Protein AF-A0A074RL95-F1 (afdb_monomer_lite)

Sequence (122 aa):
MSGAWWRWGRQPAPTGDYQFLGFSRVHRSQEVWGDDAEEFRPERWLERDVGKEFNPFSFGPRACVGRNLASMEVLIIIASVFHRYNFQLSEPDQKLYTREGFLRKPLECVLGVERRDVNLPQ

Foldseek 3Di:
DDDDPPDDDDDPPPPPDDDDDPLVCLCQDCVNVNPCSVPDDPCVVVVDDDDPSNQPQHDDPRGNPCVVVVVVVVVCVVCVQVLFKDKDWPDPPDDFDWDDDPDTDGPDTDIDIDTDPDPDDD

Structure (mmCIF, N/CA/C/O backbone):
data_AF-A0A074RL95-F1
#
_entry.id   AF-A0A074RL95-F1
#
loop_
_atom_site.group_PDB
_atom_site.id
_atom_site.type_symbol
_atom_site.label_atom_id
_atom_site.label_alt_id
_atom_site.label_comp_id
_atom_site.label_asym_id
_atom_site.label_entity_id
_atom_site.label_seq_id
_atom_site.pdbx_PDB_ins_code
_atom_site.Cartn_x
_atom_site.Cartn_y
_atom_site.Cartn_z
_atom_site.occupancy
_atom_site.B_iso_or_equiv
_atom_site.auth_seq_id
_atom_site.auth_comp_id
_atom_site.auth_asym_id
_atom_site.auth_atom_id
_atom_site.pdbx_PDB_model_num
ATOM 1 N N . MET A 1 1 ? 47.768 -20.834 -18.983 1.00 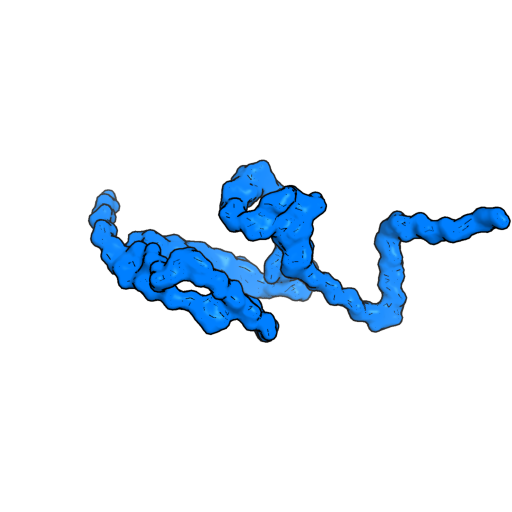34.56 1 MET A N 1
ATOM 2 C CA . MET A 1 1 ? 47.666 -19.555 -18.249 1.00 34.56 1 MET A CA 1
ATOM 3 C C . MET A 1 1 ? 46.736 -18.639 -19.025 1.00 34.56 1 MET A C 1
ATOM 5 O O . MET A 1 1 ? 46.842 -18.646 -20.240 1.00 34.56 1 MET A O 1
ATOM 9 N N . SER A 1 2 ? 45.867 -17.913 -18.309 1.00 38.03 2 SER A N 1
ATOM 10 C CA . SER A 1 2 ? 45.053 -16.753 -18.736 1.00 38.03 2 SER A CA 1
ATOM 11 C C . SER A 1 2 ? 44.117 -16.927 -19.948 1.00 38.03 2 SER A C 1
ATOM 13 O O . SER A 1 2 ? 44.549 -17.259 -21.036 1.00 38.03 2 SER A O 1
ATOM 15 N N . GLY A 1 3 ? 42.829 -16.628 -19.874 1.00 34.78 3 GLY A N 1
ATOM 16 C CA . GLY A 1 3 ? 42.107 -15.906 -18.843 1.00 34.78 3 GLY A CA 1
ATOM 17 C C . GLY A 1 3 ? 40.624 -16.018 -19.146 1.00 34.78 3 GLY A C 1
ATOM 18 O O . GLY A 1 3 ? 40.187 -15.852 -20.282 1.00 34.78 3 GLY A O 1
ATOM 19 N N . ALA A 1 4 ? 39.862 -16.362 -18.122 1.00 39.41 4 ALA A N 1
ATOM 20 C CA . ALA A 1 4 ? 38.427 -16.276 -18.187 1.00 39.41 4 ALA A CA 1
ATOM 21 C C . ALA A 1 4 ? 38.041 -14.798 -18.065 1.00 39.41 4 ALA A C 1
ATOM 23 O O . ALA A 1 4 ? 38.373 -14.111 -17.098 1.00 39.41 4 ALA A O 1
ATOM 24 N N . TRP A 1 5 ? 37.403 -14.303 -19.117 1.00 33.50 5 TRP A N 1
ATOM 25 C CA . TRP A 1 5 ? 36.943 -12.931 -19.239 1.00 33.50 5 TRP A CA 1
ATOM 26 C C . TRP A 1 5 ? 35.607 -12.800 -18.508 1.00 33.50 5 TRP A C 1
ATOM 28 O O . TRP A 1 5 ? 34.544 -12.857 -19.120 1.00 33.50 5 TRP A O 1
ATOM 38 N N . TRP A 1 6 ? 35.630 -12.650 -17.186 1.00 35.81 6 TRP A N 1
ATOM 39 C CA . TRP A 1 6 ? 34.424 -12.282 -16.443 1.00 35.81 6 TRP A CA 1
ATOM 40 C C . TRP A 1 6 ? 34.129 -10.802 -16.708 1.00 35.81 6 TRP A C 1
ATOM 42 O O . TRP A 1 6 ? 34.672 -9.910 -16.059 1.00 35.81 6 TRP A O 1
ATOM 52 N N . ARG A 1 7 ? 33.275 -10.517 -17.696 1.00 38.84 7 ARG A N 1
ATOM 53 C CA . ARG A 1 7 ? 32.630 -9.205 -17.809 1.00 38.84 7 ARG A CA 1
ATOM 54 C C . ARG A 1 7 ? 31.490 -9.143 -16.796 1.00 38.84 7 ARG A C 1
ATOM 56 O O . ARG A 1 7 ? 30.396 -9.643 -17.047 1.00 38.84 7 ARG A O 1
ATOM 63 N N . TRP A 1 8 ? 31.762 -8.520 -15.655 1.00 37.41 8 TRP A N 1
ATOM 64 C CA . TRP A 1 8 ? 30.730 -7.950 -14.794 1.00 37.41 8 TRP A CA 1
ATOM 65 C C . TRP A 1 8 ? 30.082 -6.762 -15.531 1.00 37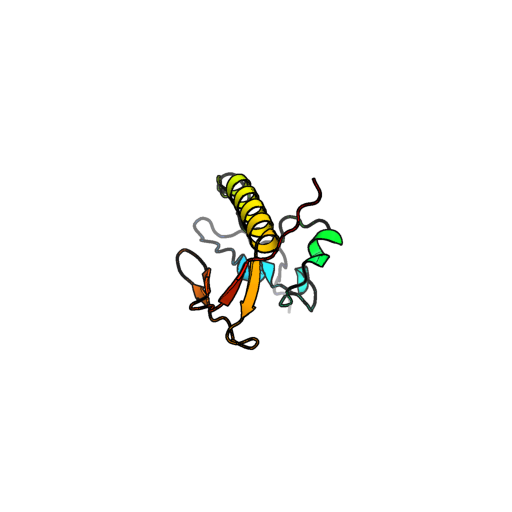.41 8 TRP A C 1
ATOM 67 O O . TRP A 1 8 ? 30.777 -5.818 -15.904 1.00 37.41 8 TRP A O 1
ATOM 77 N N . GLY A 1 9 ? 28.767 -6.821 -15.773 1.00 44.22 9 GLY A N 1
ATOM 78 C CA . GLY A 1 9 ? 27.981 -5.737 -16.384 1.00 44.22 9 GLY A CA 1
ATOM 79 C C . GLY A 1 9 ? 27.189 -6.151 -17.632 1.00 44.22 9 GLY A C 1
ATOM 80 O O . GLY A 1 9 ? 27.753 -6.731 -18.554 1.00 44.22 9 GLY A O 1
ATOM 81 N N . ARG A 1 10 ? 25.875 -5.844 -17.620 1.00 56.28 10 ARG A N 1
ATOM 82 C CA . ARG A 1 10 ? 24.859 -6.014 -18.690 1.00 56.28 10 ARG A CA 1
ATOM 83 C C . ARG A 1 10 ? 25.260 -7.001 -19.797 1.00 56.28 10 ARG A C 1
ATOM 85 O O . ARG A 1 10 ? 25.700 -6.602 -20.872 1.00 56.28 10 ARG A O 1
ATOM 92 N N . GLN A 1 11 ? 25.046 -8.288 -19.536 1.00 64.81 11 GLN A N 1
ATOM 93 C CA . GLN A 1 11 ? 24.978 -9.286 -20.602 1.00 64.81 11 GLN A CA 1
ATOM 94 C C . GLN A 1 11 ? 23.801 -8.888 -21.513 1.00 64.81 11 GLN A C 1
ATOM 96 O O . GLN A 1 11 ? 22.682 -8.752 -21.003 1.00 64.81 11 GLN A O 1
ATOM 101 N N . PRO A 1 12 ? 24.014 -8.623 -22.813 1.00 62.50 12 PRO A N 1
ATOM 102 C CA . PRO A 1 12 ? 22.895 -8.468 -23.726 1.00 62.50 12 PRO A CA 1
ATOM 103 C C . PRO A 1 12 ? 22.113 -9.781 -23.704 1.00 62.50 12 PRO A C 1
ATOM 105 O O . PRO A 1 12 ? 22.695 -10.845 -23.903 1.00 62.50 12 PRO A O 1
ATOM 108 N N . ALA A 1 13 ? 20.813 -9.714 -23.413 1.00 67.69 13 ALA A N 1
ATOM 109 C CA . ALA A 1 13 ? 19.978 -10.893 -23.579 1.00 67.69 13 ALA A CA 1
ATOM 110 C C . ALA A 1 13 ? 20.002 -11.298 -25.062 1.00 67.69 13 ALA A C 1
ATOM 112 O O . ALA A 1 13 ? 19.832 -10.423 -25.921 1.00 67.69 13 ALA A O 1
ATOM 113 N N . PRO A 1 14 ? 20.209 -12.586 -25.368 1.00 78.00 14 PRO A N 1
ATOM 114 C CA . PRO A 1 14 ? 19.956 -13.140 -26.688 1.00 78.00 14 PRO A CA 1
ATOM 115 C C . PRO A 1 14 ? 18.597 -12.696 -27.245 1.00 78.00 14 PRO A C 1
ATOM 117 O O . PRO A 1 14 ? 17.611 -12.539 -26.522 1.00 78.00 14 PRO A O 1
ATOM 120 N N . THR A 1 15 ? 18.531 -12.467 -28.556 1.00 77.06 15 THR A N 1
ATOM 121 C CA . THR A 1 15 ? 17.272 -12.129 -29.227 1.00 77.06 15 THR A CA 1
ATOM 122 C C . THR A 1 15 ? 16.279 -13.280 -29.067 1.00 77.06 15 THR A C 1
ATOM 124 O O . THR A 1 15 ? 16.553 -14.389 -29.511 1.00 77.06 15 THR A O 1
ATOM 127 N N . GLY A 1 16 ? 15.126 -13.003 -28.454 1.00 77.19 16 GLY A N 1
ATOM 128 C CA . GLY A 1 16 ? 14.096 -14.008 -28.164 1.00 77.19 16 GLY A CA 1
ATOM 129 C C . GLY A 1 16 ? 14.075 -14.503 -26.715 1.00 77.19 16 GLY A C 1
ATOM 130 O O . GLY A 1 16 ? 13.148 -15.223 -26.353 1.00 77.19 16 GLY A O 1
ATOM 131 N N . ASP A 1 17 ? 15.023 -14.080 -25.875 1.00 79.19 17 ASP A N 1
ATOM 132 C CA . ASP A 1 17 ? 15.018 -14.437 -24.457 1.00 79.19 17 ASP A CA 1
ATOM 133 C C . ASP A 1 17 ? 13.970 -13.651 -23.660 1.00 79.19 17 ASP A C 1
ATOM 135 O O . ASP A 1 17 ? 13.790 -12.438 -23.811 1.00 79.19 17 ASP A O 1
ATOM 139 N N . TYR A 1 18 ? 13.312 -14.354 -22.738 1.00 72.31 18 TYR A N 1
ATOM 140 C CA . TYR A 1 18 ? 12.367 -13.775 -21.792 1.00 72.31 18 TYR A CA 1
ATOM 141 C C . TYR A 1 18 ? 13.086 -13.397 -20.497 1.00 72.31 18 TYR A C 1
ATOM 143 O O . TYR A 1 18 ? 13.529 -14.260 -19.740 1.00 72.31 18 TYR A O 1
ATOM 151 N N . GLN A 1 19 ? 13.162 -12.099 -20.203 1.00 74.88 19 GLN A N 1
ATOM 152 C CA . GLN A 1 19 ? 13.631 -11.620 -18.905 1.00 74.88 19 GLN A CA 1
ATOM 153 C C . GLN A 1 19 ? 12.448 -11.407 -17.963 1.00 74.88 19 GLN A C 1
ATOM 155 O O . GLN A 1 19 ? 11.583 -10.566 -18.211 1.00 74.88 19 GLN A O 1
ATOM 160 N N . PHE A 1 20 ? 12.434 -12.142 -16.854 1.00 74.25 20 PHE A N 1
ATOM 161 C CA . PHE A 1 20 ? 11.486 -11.907 -15.774 1.00 74.25 20 PHE A CA 1
ATOM 162 C C . PHE A 1 20 ? 12.125 -11.018 -14.707 1.00 74.25 20 PHE A C 1
ATOM 164 O O . PHE A 1 20 ? 13.077 -11.416 -14.035 1.00 74.25 20 PHE A O 1
ATOM 171 N N . LEU A 1 21 ? 11.592 -9.810 -14.531 1.00 72.75 21 LEU A N 1
ATOM 172 C CA . LEU A 1 21 ? 12.024 -8.922 -13.460 1.00 72.75 21 LEU A CA 1
ATOM 173 C C . LEU A 1 21 ? 11.224 -9.226 -12.190 1.00 72.75 21 LEU A C 1
ATOM 175 O O . LEU A 1 21 ? 10.046 -8.892 -12.080 1.00 72.75 21 LEU A O 1
ATOM 179 N N . GLY A 1 22 ? 11.876 -9.851 -11.211 1.00 79.06 22 GLY A N 1
ATOM 180 C CA . GLY A 1 22 ? 11.282 -10.121 -9.904 1.00 79.06 22 GLY A CA 1
ATOM 181 C C . GLY A 1 22 ? 11.183 -8.858 -9.049 1.00 79.06 22 GLY A C 1
ATOM 182 O O . GLY A 1 22 ? 11.987 -8.686 -8.134 1.00 79.06 22 GLY A O 1
ATOM 183 N N . PHE A 1 23 ? 10.204 -7.986 -9.316 1.00 83.06 23 PHE A N 1
ATOM 184 C CA . PHE A 1 23 ? 10.020 -6.715 -8.594 1.00 83.06 23 PHE A CA 1
ATOM 185 C C . PHE A 1 23 ? 10.015 -6.895 -7.071 1.00 83.06 23 PHE A C 1
ATOM 187 O O . PHE A 1 23 ? 10.681 -6.150 -6.359 1.00 83.06 23 PHE A O 1
ATOM 194 N N . SER A 1 24 ? 9.363 -7.949 -6.572 1.00 83.25 24 SER A N 1
ATOM 195 C CA . SER A 1 24 ? 9.299 -8.254 -5.139 1.00 83.25 24 SER A CA 1
ATOM 196 C C . SER A 1 24 ? 10.647 -8.579 -4.493 1.00 83.25 24 SER A C 1
ATOM 198 O O . SER A 1 24 ? 10.750 -8.463 -3.275 1.00 83.25 24 SER A O 1
ATOM 200 N N . ARG A 1 25 ? 11.654 -9.000 -5.274 1.00 88.12 25 ARG A N 1
ATOM 201 C CA . ARG A 1 25 ? 13.030 -9.196 -4.791 1.00 88.12 25 ARG A CA 1
ATOM 202 C C . ARG A 1 25 ? 13.784 -7.876 -4.742 1.00 88.12 25 ARG A C 1
ATOM 204 O O . ARG A 1 25 ? 14.468 -7.612 -3.767 1.00 88.12 25 ARG A O 1
ATOM 211 N N . VAL A 1 26 ? 13.617 -7.024 -5.756 1.00 91.06 26 VAL A N 1
ATOM 212 C CA . VAL A 1 26 ? 14.229 -5.684 -5.768 1.00 91.06 26 VAL A CA 1
ATOM 213 C C . VAL A 1 26 ? 13.702 -4.842 -4.604 1.00 91.06 26 VAL A C 1
ATOM 215 O O . VAL A 1 26 ? 14.483 -4.177 -3.935 1.00 91.06 26 VAL A O 1
ATOM 218 N N . HIS A 1 27 ? 12.402 -4.928 -4.299 1.00 92.50 27 HIS A N 1
ATOM 219 C CA . HIS A 1 27 ? 11.776 -4.218 -3.169 1.00 92.50 27 HIS A CA 1
ATOM 220 C C . HIS A 1 27 ? 12.222 -4.721 -1.785 1.00 92.50 27 HIS A C 1
ATOM 222 O O . HIS A 1 27 ? 11.891 -4.087 -0.796 1.00 92.50 27 HIS A O 1
ATOM 228 N N . ARG A 1 28 ? 12.955 -5.840 -1.721 1.00 92.31 28 ARG A N 1
ATOM 229 C CA . ARG A 1 28 ? 13.510 -6.455 -0.500 1.00 92.31 28 ARG A CA 1
ATOM 230 C C . ARG A 1 28 ? 15.038 -6.541 -0.507 1.00 92.31 28 ARG A C 1
ATOM 232 O O . ARG A 1 28 ? 15.638 -7.147 0.372 1.00 92.31 28 ARG A O 1
ATOM 239 N N . SER A 1 29 ? 15.691 -5.994 -1.532 1.00 93.62 29 SER A N 1
ATOM 240 C CA . SER A 1 29 ? 17.144 -6.088 -1.644 1.00 93.62 29 SER A CA 1
ATOM 241 C C . SER A 1 29 ? 17.810 -5.202 -0.597 1.00 93.62 29 SER A C 1
ATOM 243 O O . SER A 1 29 ? 17.661 -3.980 -0.650 1.00 93.62 29 SER A O 1
ATOM 245 N N . GLN A 1 30 ? 18.594 -5.799 0.302 1.00 95.00 30 GLN A N 1
ATOM 246 C CA . GLN A 1 30 ? 19.382 -5.051 1.286 1.00 95.00 30 GLN A CA 1
ATOM 247 C C . GLN A 1 30 ? 20.413 -4.124 0.625 1.00 95.00 30 GLN A C 1
ATOM 249 O O . GLN A 1 30 ? 20.680 -3.042 1.134 1.00 95.00 30 GLN A O 1
ATOM 254 N N . GLU A 1 31 ? 20.906 -4.475 -0.569 1.00 93.62 31 GLU A N 1
ATOM 255 C CA . GLU A 1 31 ? 21.787 -3.611 -1.373 1.00 93.62 31 GLU A CA 1
ATOM 256 C C . GLU A 1 31 ? 21.128 -2.261 -1.713 1.00 93.62 31 GLU A C 1
ATOM 258 O O . GLU A 1 31 ? 21.798 -1.240 -1.831 1.00 93.62 31 GLU A O 1
ATOM 263 N N . VAL A 1 32 ? 19.802 -2.251 -1.865 1.00 91.94 32 VAL A N 1
ATOM 264 C CA . VAL A 1 32 ? 19.030 -1.071 -2.274 1.00 91.94 32 VAL A CA 1
ATOM 265 C C . VAL A 1 32 ? 18.404 -0.354 -1.076 1.00 91.94 32 VAL A C 1
ATOM 267 O O . VAL A 1 32 ? 18.349 0.883 -1.045 1.00 91.94 32 VAL A O 1
ATOM 270 N N . TRP A 1 33 ? 17.901 -1.132 -0.115 1.00 92.94 33 TRP A N 1
ATOM 271 C CA . TRP A 1 33 ? 17.024 -0.666 0.960 1.00 92.94 33 TRP A CA 1
ATOM 272 C C . TRP A 1 33 ? 17.668 -0.654 2.346 1.00 92.94 33 TRP A C 1
ATOM 274 O O . TRP A 1 33 ? 17.058 -0.085 3.252 1.00 92.94 33 TRP A O 1
ATOM 284 N N . GLY A 1 34 ? 18.882 -1.197 2.483 1.00 93.31 34 GLY A N 1
ATOM 285 C CA . GLY A 1 34 ? 19.589 -1.366 3.751 1.00 93.31 34 GLY A CA 1
ATOM 286 C C . GLY A 1 34 ? 19.232 -2.672 4.461 1.00 93.31 34 GLY A C 1
ATOM 287 O O . GLY A 1 34 ? 18.405 -3.451 3.988 1.00 93.31 34 GLY A O 1
ATOM 288 N N . ASP A 1 35 ? 19.855 -2.907 5.613 1.00 96.00 35 ASP A N 1
ATOM 289 C CA . ASP A 1 35 ? 19.684 -4.149 6.381 1.00 96.00 35 ASP A CA 1
ATOM 290 C C . ASP A 1 35 ? 18.230 -4.377 6.831 1.00 96.00 35 ASP A C 1
ATOM 292 O O . ASP A 1 35 ? 17.785 -5.520 6.938 1.00 96.00 35 ASP A O 1
ATOM 296 N N . ASP A 1 36 ? 17.467 -3.293 6.988 1.00 95.38 36 ASP A N 1
ATOM 297 C CA . ASP A 1 36 ? 16.060 -3.278 7.391 1.00 95.38 36 ASP A CA 1
ATOM 298 C C . ASP A 1 36 ? 15.063 -3.397 6.218 1.00 95.38 36 ASP A C 1
ATOM 300 O O . ASP A 1 36 ? 13.902 -2.999 6.324 1.00 95.38 36 ASP A O 1
ATOM 304 N N . ALA A 1 37 ? 15.492 -3.948 5.078 1.00 94.75 37 ALA A N 1
ATOM 305 C CA . ALA A 1 37 ? 14.663 -4.102 3.876 1.00 94.75 37 ALA A CA 1
ATOM 306 C C . ALA A 1 37 ? 13.375 -4.931 4.082 1.00 94.75 37 ALA A C 1
ATOM 308 O O . ALA A 1 37 ? 12.435 -4.806 3.295 1.00 94.75 37 ALA A O 1
ATOM 309 N N . GLU A 1 38 ? 13.324 -5.780 5.113 1.00 93.81 38 GLU A N 1
ATOM 310 C CA . GLU A 1 38 ? 12.134 -6.566 5.475 1.00 93.81 38 GLU A CA 1
ATOM 311 C C . GLU A 1 38 ? 11.250 -5.877 6.531 1.00 93.81 38 GLU A C 1
ATOM 313 O O . GLU A 1 38 ? 10.161 -6.367 6.833 1.00 93.81 38 GLU A O 1
ATOM 318 N N . GLU A 1 39 ? 11.685 -4.743 7.089 1.00 95.00 39 GLU A N 1
ATOM 319 C CA . GLU A 1 39 ? 10.942 -4.011 8.112 1.00 95.00 39 GLU A CA 1
ATOM 320 C C . GLU A 1 39 ? 9.950 -3.015 7.498 1.00 95.00 39 GLU A C 1
ATOM 322 O O . GLU A 1 39 ? 10.226 -2.307 6.520 1.00 95.00 39 GLU A O 1
ATOM 327 N N . PHE A 1 40 ? 8.770 -2.908 8.113 1.00 93.69 40 PHE A N 1
ATOM 328 C CA . PHE A 1 40 ? 7.799 -1.878 7.763 1.00 93.69 40 PHE A CA 1
ATOM 329 C C . PHE A 1 40 ? 8.220 -0.530 8.370 1.00 93.69 40 PHE A C 1
ATOM 331 O O . PHE A 1 40 ? 7.812 -0.191 9.476 1.00 93.69 40 PHE A O 1
ATOM 338 N N . ARG A 1 41 ? 9.029 0.235 7.625 1.00 93.75 41 ARG A N 1
ATOM 339 C CA . ARG A 1 41 ? 9.516 1.580 7.997 1.00 93.75 41 ARG A CA 1
ATOM 340 C C . ARG A 1 41 ? 9.011 2.654 7.020 1.00 93.75 41 ARG A C 1
ATOM 342 O O . ARG A 1 41 ? 9.688 2.903 6.017 1.00 93.75 41 ARG A O 1
ATOM 349 N N . PRO A 1 42 ? 7.826 3.261 7.231 1.00 93.25 42 PRO A N 1
ATOM 350 C CA . PRO A 1 42 ? 7.287 4.313 6.359 1.00 93.25 42 PRO A CA 1
ATOM 351 C C . PRO A 1 42 ? 8.152 5.579 6.290 1.00 93.25 42 PRO A C 1
ATOM 353 O O . PRO A 1 42 ? 8.134 6.292 5.290 1.00 93.25 42 PRO A O 1
ATOM 356 N N . GLU A 1 43 ? 8.943 5.855 7.320 1.00 94.81 43 GLU A N 1
ATOM 357 C CA . GLU A 1 43 ? 9.797 7.041 7.422 1.00 94.81 43 GLU A CA 1
ATOM 358 C C . GLU A 1 43 ? 10.825 7.097 6.282 1.00 94.81 43 GLU A C 1
ATOM 360 O O . GLU A 1 43 ? 11.204 8.183 5.842 1.00 94.81 43 GLU A O 1
ATOM 365 N N . ARG A 1 44 ? 11.184 5.941 5.695 1.00 93.00 44 ARG A N 1
ATOM 366 C CA . ARG A 1 44 ? 12.110 5.857 4.552 1.00 93.00 44 ARG A CA 1
ATOM 367 C C . ARG A 1 44 ? 11.678 6.698 3.350 1.00 93.00 44 ARG A C 1
ATOM 369 O O . ARG A 1 44 ? 12.525 7.123 2.570 1.00 93.00 44 ARG A O 1
ATOM 376 N N . TRP A 1 45 ? 10.373 6.924 3.189 1.00 91.31 45 TRP A N 1
ATOM 377 C CA . TRP A 1 45 ? 9.812 7.714 2.090 1.00 91.31 45 TRP A CA 1
ATOM 378 C C . TRP A 1 45 ? 9.961 9.226 2.302 1.00 91.31 45 TRP A C 1
ATOM 380 O O . TRP A 1 45 ? 9.759 9.991 1.364 1.00 91.31 45 TRP A O 1
ATOM 390 N N . LEU A 1 46 ? 10.300 9.656 3.520 1.00 93.12 46 LEU A N 1
ATOM 391 C CA . LEU A 1 46 ? 10.558 11.055 3.872 1.00 93.12 46 LEU A CA 1
ATOM 392 C C . LEU A 1 46 ? 12.057 11.389 3.837 1.00 93.12 46 LEU A C 1
ATOM 394 O O . LEU A 1 46 ? 12.429 12.544 3.661 1.00 93.12 46 LEU A O 1
ATOM 398 N N . GLU A 1 47 ? 12.914 10.382 4.008 1.00 91.00 47 GLU A N 1
ATOM 399 C CA . GLU A 1 47 ? 14.369 10.536 4.132 1.00 91.00 47 GLU A CA 1
ATOM 400 C C . GLU A 1 47 ? 15.097 10.602 2.784 1.00 91.00 47 GLU A C 1
ATOM 402 O O . GLU A 1 47 ? 16.165 11.207 2.683 1.00 91.00 47 GLU A O 1
ATOM 407 N N . ARG A 1 48 ? 14.553 9.959 1.744 1.00 86.06 48 ARG A N 1
ATOM 408 C CA . ARG A 1 48 ? 15.172 9.905 0.415 1.00 86.06 48 ARG A CA 1
ATOM 409 C C . ARG A 1 48 ? 14.136 9.901 -0.694 1.00 86.06 48 ARG A C 1
ATOM 411 O O . ARG A 1 48 ? 13.063 9.321 -0.558 1.00 86.06 48 ARG A O 1
ATOM 418 N N . ASP A 1 49 ? 14.525 10.462 -1.833 1.00 85.62 49 ASP A N 1
ATOM 419 C CA . ASP A 1 49 ? 13.791 10.248 -3.073 1.00 85.62 49 ASP A CA 1
ATOM 420 C C . ASP A 1 49 ? 14.036 8.817 -3.578 1.00 85.62 49 ASP A C 1
ATOM 422 O O . ASP A 1 49 ? 15.142 8.263 -3.466 1.00 85.62 49 ASP A O 1
ATOM 426 N N . VAL A 1 50 ? 12.985 8.193 -4.100 1.00 83.00 50 VAL A N 1
ATOM 427 C CA . VAL A 1 50 ? 13.004 6.800 -4.538 1.00 83.00 50 VAL A CA 1
ATOM 428 C C . VAL A 1 50 ? 12.728 6.753 -6.031 1.00 83.00 50 VAL A C 1
ATOM 430 O O . VAL A 1 50 ? 11.655 7.128 -6.498 1.00 83.00 50 VAL A O 1
ATOM 433 N N . GLY A 1 51 ? 13.715 6.275 -6.785 1.00 85.25 51 GLY A N 1
ATOM 434 C CA . GLY A 1 51 ? 13.657 6.207 -8.234 1.00 85.25 51 GLY A CA 1
ATOM 435 C C . GLY A 1 51 ? 13.075 4.888 -8.737 1.00 85.25 51 GLY A C 1
ATOM 436 O O . GLY A 1 51 ? 11.994 4.441 -8.360 1.00 85.25 51 GLY A O 1
ATOM 437 N N . LYS A 1 52 ? 13.807 4.248 -9.652 1.00 86.44 52 LYS A N 1
ATOM 438 C CA . LYS A 1 52 ? 13.375 3.017 -10.341 1.00 86.44 52 LYS A CA 1
ATOM 439 C C . LYS A 1 52 ? 13.450 1.772 -9.455 1.00 86.44 52 LYS A C 1
ATOM 441 O O . LYS A 1 52 ? 12.961 0.714 -9.849 1.00 86.44 52 LYS A O 1
ATOM 446 N N . GLU A 1 53 ? 14.071 1.899 -8.291 1.00 89.31 53 GLU A N 1
ATOM 447 C CA . GLU A 1 53 ? 14.206 0.877 -7.262 1.00 89.31 53 GLU A CA 1
ATOM 448 C C . GLU A 1 53 ? 12.841 0.450 -6.715 1.00 89.31 53 GLU A C 1
ATOM 450 O O . GLU A 1 53 ? 12.609 -0.733 -6.456 1.00 89.31 53 GLU A O 1
ATOM 455 N N . PHE A 1 54 ? 11.908 1.401 -6.605 1.00 90.94 54 PHE A N 1
ATOM 456 C CA . PHE A 1 54 ? 10.528 1.133 -6.238 1.00 90.94 54 PHE A CA 1
ATOM 457 C C . PHE A 1 54 ? 9.624 1.206 -7.457 1.00 90.94 54 PHE A C 1
ATOM 459 O O . PHE A 1 54 ? 9.286 2.263 -7.981 1.00 90.94 54 PHE A O 1
ATOM 466 N N . ASN A 1 55 ? 9.228 0.028 -7.914 1.00 90.38 55 ASN A N 1
ATOM 467 C CA . ASN A 1 55 ? 8.511 -0.124 -9.169 1.00 90.38 55 ASN A CA 1
ATOM 468 C C . ASN A 1 55 ? 7.304 -1.072 -9.066 1.00 90.38 55 ASN A C 1
ATOM 470 O O . ASN A 1 55 ? 7.296 -2.129 -9.697 1.00 90.38 55 ASN A O 1
ATOM 474 N N . PRO A 1 56 ? 6.279 -0.733 -8.265 1.00 90.94 56 PRO A N 1
ATOM 475 C CA . PRO A 1 56 ? 5.072 -1.554 -8.133 1.00 90.94 56 PRO A CA 1
ATOM 476 C C . PRO A 1 56 ? 4.158 -1.505 -9.372 1.00 90.94 56 PRO A C 1
ATOM 478 O O . PRO A 1 56 ? 3.314 -2.377 -9.548 1.00 90.94 56 PRO A O 1
ATOM 481 N N . PHE A 1 57 ? 4.328 -0.505 -10.244 1.00 92.25 57 PHE A N 1
ATOM 482 C CA . PHE A 1 57 ? 3.458 -0.247 -11.400 1.00 92.25 57 PHE A CA 1
ATOM 483 C C . PHE A 1 57 ? 4.170 -0.363 -12.756 1.00 92.25 57 PHE A C 1
ATOM 485 O O . PHE A 1 57 ? 3.614 0.034 -13.781 1.00 92.25 57 PHE A O 1
ATOM 492 N N . SER A 1 58 ? 5.381 -0.922 -12.775 1.00 90.88 58 SER A N 1
ATOM 493 C CA . SER A 1 58 ? 6.276 -0.941 -13.937 1.00 90.88 58 SER A CA 1
ATOM 494 C C . SER A 1 58 ? 6.647 0.468 -14.468 1.00 90.88 58 SER A C 1
ATOM 496 O O . SER A 1 58 ? 6.168 1.503 -13.994 1.00 90.88 58 SER A O 1
ATOM 498 N N . PHE A 1 59 ? 7.540 0.522 -15.461 1.00 88.25 59 PHE A N 1
ATOM 499 C CA . PHE A 1 59 ? 7.946 1.748 -16.160 1.00 88.25 59 PHE A CA 1
ATOM 500 C C . PHE A 1 59 ? 7.901 1.563 -17.684 1.00 88.25 59 PHE A C 1
ATOM 502 O O . PHE A 1 59 ? 7.897 0.445 -18.197 1.00 88.25 59 PHE A O 1
ATOM 509 N N . GLY A 1 60 ? 7.899 2.677 -18.420 1.00 90.50 60 GLY A N 1
ATOM 510 C CA . GLY A 1 60 ? 7.886 2.678 -19.884 1.00 90.50 60 GLY A CA 1
ATOM 511 C C . GLY A 1 60 ? 6.478 2.566 -20.490 1.00 90.50 60 GLY A C 1
ATOM 512 O O . GLY A 1 60 ? 5.483 2.741 -19.788 1.00 90.50 60 GLY A O 1
ATOM 513 N N . PRO A 1 61 ? 6.368 2.275 -21.798 1.00 93.50 61 PRO A N 1
ATOM 514 C CA . PRO A 1 61 ? 5.102 2.345 -22.544 1.00 93.50 61 PRO A CA 1
ATOM 515 C C . PRO A 1 61 ? 4.067 1.285 -22.133 1.00 93.50 61 PRO A C 1
ATOM 517 O O . PRO A 1 61 ? 2.912 1.352 -22.541 1.00 93.50 61 PRO A O 1
ATOM 520 N N . ARG A 1 62 ? 4.476 0.287 -21.341 1.00 92.94 62 ARG A N 1
ATOM 521 C CA . ARG A 1 62 ? 3.620 -0.784 -20.809 1.00 92.94 62 ARG A CA 1
ATOM 522 C C . ARG A 1 62 ? 3.439 -0.686 -19.291 1.00 92.94 62 ARG A C 1
ATOM 524 O O . ARG A 1 62 ? 3.016 -1.657 -18.669 1.00 92.94 62 ARG A O 1
ATOM 531 N N . ALA A 1 63 ? 3.784 0.458 -18.696 1.00 93.19 63 ALA 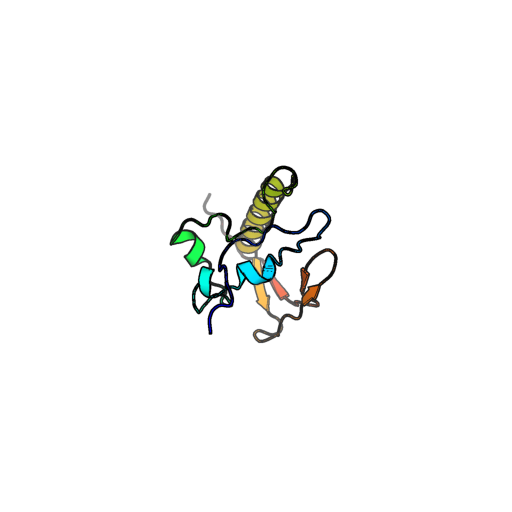A N 1
ATOM 532 C CA . ALA A 1 63 ? 3.498 0.727 -17.293 1.00 93.19 63 ALA A CA 1
ATOM 533 C C . ALA A 1 63 ? 1.986 0.698 -17.021 1.00 93.19 63 ALA A C 1
ATOM 535 O O . ALA A 1 63 ? 1.171 0.890 -17.927 1.00 93.19 63 ALA A O 1
ATOM 536 N N . CYS A 1 64 ? 1.611 0.462 -15.765 1.00 94.62 64 CYS A N 1
ATOM 537 C CA . CYS A 1 64 ? 0.215 0.423 -15.353 1.00 94.62 64 CYS A CA 1
ATOM 538 C C . CYS A 1 64 ? -0.473 1.761 -15.653 1.00 94.62 64 CYS A C 1
ATOM 540 O O . CYS A 1 64 ? -0.182 2.780 -15.024 1.00 94.62 64 CYS A O 1
ATOM 542 N N . VAL A 1 65 ? -1.432 1.734 -16.580 1.00 97.25 65 VAL A N 1
ATOM 543 C CA . VAL A 1 65 ? -2.254 2.899 -16.941 1.00 97.25 65 VAL A CA 1
ATOM 544 C C . VAL A 1 65 ? -3.066 3.420 -15.748 1.00 97.25 65 VAL A C 1
ATOM 546 O O . VAL A 1 65 ? -3.297 4.618 -15.628 1.00 97.25 65 VAL A O 1
ATOM 549 N N . GLY A 1 66 ? -3.440 2.530 -14.824 1.00 97.00 66 GLY A N 1
ATOM 550 C CA . GLY A 1 66 ? -4.226 2.846 -13.633 1.00 97.00 66 GLY A CA 1
ATOM 551 C C . GLY A 1 66 ? -3.420 3.356 -12.438 1.00 97.00 66 GLY A C 1
ATOM 552 O O . GLY A 1 66 ? -4.013 3.558 -11.385 1.00 97.00 66 GLY A O 1
ATOM 553 N N . ARG A 1 67 ? -2.097 3.568 -12.554 1.00 95.00 67 ARG A N 1
ATOM 554 C CA . ARG A 1 67 ? -1.232 3.949 -11.417 1.00 95.00 67 ARG A CA 1
ATOM 555 C C . ARG A 1 67 ? -1.771 5.144 -10.631 1.00 95.00 67 ARG A C 1
ATOM 557 O O . ARG A 1 67 ? -1.880 5.071 -9.415 1.00 95.00 67 ARG A O 1
ATOM 564 N N . ASN A 1 68 ? -2.117 6.228 -11.322 1.00 95.38 68 ASN A N 1
ATOM 565 C CA . ASN A 1 68 ? -2.548 7.460 -10.658 1.00 95.38 68 ASN A CA 1
ATOM 566 C C . ASN A 1 68 ? -3.902 7.281 -9.956 1.00 95.38 68 ASN A C 1
ATOM 568 O O . ASN A 1 68 ? -4.078 7.768 -8.842 1.00 95.38 68 ASN A O 1
ATOM 572 N N . LEU A 1 69 ? -4.827 6.548 -10.586 1.00 97.50 69 LEU A N 1
ATOM 573 C CA . LEU A 1 69 ? -6.124 6.224 -9.995 1.00 97.50 69 LEU A CA 1
ATOM 574 C C . LEU A 1 69 ? -5.945 5.361 -8.742 1.00 97.50 69 LEU A C 1
ATOM 576 O O . LEU A 1 69 ? -6.429 5.734 -7.681 1.00 97.50 69 LEU A O 1
ATOM 580 N N . ALA A 1 70 ? -5.170 4.278 -8.842 1.00 96.81 70 ALA A N 1
ATOM 581 C CA . ALA A 1 70 ? -4.908 3.380 -7.723 1.00 96.81 70 ALA A CA 1
ATOM 582 C C . ALA A 1 70 ? -4.250 4.108 -6.539 1.00 96.81 70 ALA A C 1
ATOM 584 O O . ALA A 1 70 ? -4.658 3.917 -5.396 1.00 96.81 70 ALA A O 1
ATOM 585 N N . SER A 1 71 ? -3.262 4.974 -6.793 1.00 94.62 71 SER A N 1
ATOM 586 C CA . SER A 1 71 ? -2.630 5.777 -5.739 1.00 94.62 71 SER A CA 1
ATOM 587 C C . SER A 1 71 ? -3.628 6.706 -5.048 1.00 94.62 71 SER A C 1
ATOM 589 O O . SER A 1 71 ? -3.645 6.772 -3.821 1.00 94.62 71 SER A O 1
ATOM 591 N N . MET A 1 72 ? -4.480 7.392 -5.811 1.00 97.69 72 MET A N 1
ATOM 592 C CA . MET A 1 72 ? -5.506 8.273 -5.255 1.00 97.69 72 MET A CA 1
ATOM 593 C C . MET A 1 72 ? -6.537 7.496 -4.424 1.00 97.69 72 MET A C 1
ATOM 595 O O . MET A 1 72 ? -6.838 7.891 -3.300 1.00 97.69 72 MET A O 1
ATOM 599 N N . GLU A 1 73 ? -7.053 6.383 -4.946 1.00 98.19 73 GLU A N 1
ATOM 600 C CA . GLU A 1 73 ? -8.041 5.550 -4.254 1.00 98.19 73 GLU A CA 1
ATOM 601 C C . GLU A 1 73 ? -7.487 4.991 -2.944 1.00 98.19 73 GLU A C 1
ATOM 603 O O . GLU A 1 73 ? -8.136 5.109 -1.907 1.00 98.19 73 GLU A O 1
ATOM 608 N N . VAL A 1 74 ? -6.267 4.443 -2.959 1.00 97.06 74 VAL A N 1
ATOM 609 C CA . VAL A 1 74 ? -5.621 3.906 -1.753 1.00 97.06 74 VAL A CA 1
ATOM 610 C C . VAL A 1 74 ? -5.435 4.997 -0.700 1.00 97.06 74 VAL A C 1
ATOM 612 O O . VAL A 1 74 ? -5.738 4.761 0.468 1.00 97.06 74 VAL A O 1
ATOM 615 N N . LEU A 1 75 ? -5.005 6.199 -1.094 1.00 96.50 75 LEU A N 1
ATOM 616 C CA . LEU A 1 75 ? -4.859 7.324 -0.167 1.00 96.50 75 LEU A CA 1
ATOM 617 C C . LEU A 1 75 ? -6.200 7.728 0.456 1.00 96.50 75 LEU A C 1
ATOM 619 O O . LEU A 1 75 ? -6.283 7.880 1.675 1.00 96.50 75 LEU A O 1
ATOM 623 N N . ILE A 1 76 ? -7.258 7.854 -0.352 1.00 97.88 76 ILE A N 1
ATOM 624 C CA . ILE A 1 76 ? -8.601 8.203 0.133 1.00 97.88 76 ILE A CA 1
ATOM 625 C C . ILE A 1 76 ? -9.135 7.121 1.071 1.00 97.88 76 ILE A C 1
ATOM 627 O O . ILE A 1 76 ? -9.684 7.450 2.123 1.00 97.88 76 ILE A O 1
ATOM 631 N N . ILE A 1 77 ? -8.970 5.843 0.718 1.00 97.94 77 ILE A N 1
ATOM 632 C CA . ILE A 1 77 ? -9.418 4.714 1.535 1.00 97.94 77 ILE A CA 1
ATOM 633 C C . ILE A 1 77 ? -8.684 4.725 2.873 1.00 97.94 77 ILE A C 1
ATOM 635 O O . ILE A 1 77 ? -9.352 4.766 3.901 1.00 97.94 77 ILE A O 1
ATOM 639 N N . ILE A 1 78 ? -7.346 4.762 2.876 1.00 96.56 78 ILE A N 1
ATOM 640 C CA . ILE A 1 78 ? -6.536 4.780 4.104 1.00 96.56 78 ILE A CA 1
ATOM 641 C C . ILE A 1 78 ? -6.931 5.976 4.976 1.00 96.56 78 ILE A C 1
ATOM 643 O O . ILE A 1 78 ? -7.299 5.792 6.135 1.00 96.56 78 ILE A O 1
ATOM 647 N N . ALA A 1 79 ? -6.953 7.190 4.423 1.00 96.44 79 ALA A N 1
ATOM 648 C CA . ALA A 1 79 ? -7.342 8.375 5.181 1.00 96.44 79 ALA A CA 1
ATOM 649 C C . ALA A 1 79 ? -8.756 8.234 5.769 1.00 96.44 79 ALA A C 1
ATOM 651 O O . ALA A 1 79 ? -8.976 8.514 6.945 1.00 96.44 79 ALA A O 1
ATOM 652 N N . SER A 1 80 ? -9.713 7.739 4.982 1.00 95.69 80 SER A N 1
ATOM 653 C CA . SER A 1 80 ? -11.109 7.609 5.407 1.00 95.69 80 SER A CA 1
ATOM 654 C C . SER A 1 80 ? -11.313 6.558 6.492 1.00 95.69 80 SER A C 1
ATOM 656 O O . SER A 1 80 ? -12.087 6.801 7.422 1.00 95.69 80 SER A O 1
ATOM 658 N N . VAL A 1 81 ? -10.658 5.398 6.378 1.00 95.81 81 VAL A N 1
ATOM 659 C CA . VAL A 1 81 ? -10.832 4.291 7.327 1.00 95.81 81 VAL A CA 1
ATOM 660 C C . VAL A 1 81 ? -10.116 4.576 8.642 1.00 95.81 81 VAL A C 1
ATOM 662 O O . VAL A 1 81 ? -10.726 4.419 9.695 1.00 95.81 81 VAL A O 1
ATOM 665 N N . PHE A 1 82 ? -8.886 5.097 8.600 1.00 94.31 82 PHE A N 1
ATOM 666 C CA . PHE A 1 82 ? -8.148 5.467 9.810 1.00 94.31 82 PHE A CA 1
ATOM 667 C C . PHE A 1 82 ? -8.723 6.714 10.487 1.00 94.31 82 PHE A C 1
ATOM 669 O O . PHE A 1 82 ? -8.613 6.856 11.699 1.00 94.31 82 PHE A O 1
ATOM 676 N N . HIS A 1 83 ? -9.384 7.612 9.752 1.00 93.44 83 HIS A N 1
ATOM 677 C CA . HIS A 1 83 ? -10.104 8.724 10.372 1.00 93.44 83 HIS A CA 1
ATOM 678 C C . HIS A 1 83 ? -11.330 8.247 11.166 1.00 93.44 83 HIS A C 1
ATOM 680 O O . HIS A 1 83 ? -11.600 8.760 12.248 1.00 93.44 83 HIS A O 1
ATOM 686 N N . ARG A 1 84 ? -12.068 7.256 10.647 1.00 94.06 84 ARG A N 1
ATOM 687 C CA . ARG A 1 84 ? -13.374 6.840 11.186 1.00 94.06 84 ARG A CA 1
ATOM 688 C C . ARG A 1 84 ? -13.332 5.664 12.155 1.00 94.06 84 ARG A C 1
ATOM 690 O O . ARG A 1 84 ? -14.300 5.496 12.892 1.00 94.06 84 ARG A O 1
ATOM 697 N N . TYR A 1 85 ? -12.279 4.850 12.148 1.00 96.06 85 TYR A N 1
ATOM 698 C CA . TYR A 1 85 ? -12.259 3.584 12.879 1.00 96.06 85 TYR A CA 1
ATOM 699 C C . TYR A 1 85 ? -10.939 3.331 13.612 1.00 96.06 85 TYR A C 1
ATOM 701 O O . TYR A 1 85 ? -9.865 3.735 13.169 1.00 96.06 85 TYR A O 1
ATOM 709 N N . ASN A 1 86 ? -11.042 2.637 14.743 1.00 95.25 86 ASN A N 1
ATOM 710 C CA . ASN A 1 86 ? -9.950 1.926 15.392 1.00 95.25 86 ASN A CA 1
ATOM 711 C C . ASN A 1 86 ? -9.924 0.481 14.889 1.00 95.25 86 ASN A C 1
ATOM 713 O O . ASN A 1 86 ? -10.975 -0.120 14.658 1.00 95.25 86 ASN A O 1
ATOM 717 N N . PHE A 1 87 ? -8.720 -0.067 14.747 1.00 94.25 87 PHE A N 1
ATOM 718 C CA . PHE A 1 87 ? -8.489 -1.436 14.302 1.00 94.25 87 PHE A CA 1
ATOM 719 C C . PHE A 1 87 ? -7.718 -2.196 15.374 1.00 94.25 87 PHE A C 1
ATOM 721 O O . PHE A 1 87 ? -6.753 -1.670 15.928 1.00 94.25 87 PHE A O 1
ATOM 728 N N . GLN A 1 88 ? -8.113 -3.439 15.624 1.00 94.19 88 GLN A N 1
ATOM 729 C CA . GLN A 1 88 ? -7.390 -4.361 16.491 1.00 94.19 88 GLN A CA 1
ATOM 730 C C . GLN A 1 88 ? -7.242 -5.702 15.777 1.00 94.19 88 GLN A C 1
ATOM 732 O O . GLN A 1 88 ? -8.216 -6.241 15.255 1.00 94.19 88 GLN A O 1
ATOM 737 N N . LEU A 1 89 ? -6.029 -6.250 15.735 1.00 92.19 89 LEU A N 1
ATOM 738 C CA . LEU A 1 89 ? -5.821 -7.611 15.245 1.00 92.19 89 LEU A CA 1
ATOM 739 C C . LEU A 1 89 ? -6.451 -8.599 16.226 1.00 92.19 89 LEU A C 1
ATOM 741 O O . LEU A 1 89 ? -6.262 -8.470 17.435 1.00 92.19 89 LEU A O 1
ATOM 745 N N . SER A 1 90 ? -7.181 -9.580 15.697 1.00 90.56 90 SER A N 1
ATOM 746 C CA . SER A 1 90 ? -7.684 -10.701 16.505 1.00 90.56 90 SER A CA 1
ATOM 747 C C . SER A 1 90 ? -6.540 -11.455 17.192 1.00 90.56 90 SER A C 1
ATOM 749 O O . SER A 1 90 ? -6.634 -11.791 18.369 1.00 90.56 90 SER A O 1
ATOM 751 N N . GLU A 1 91 ? -5.434 -11.631 16.472 1.00 91.00 91 GLU A N 1
ATOM 752 C CA . GLU A 1 91 ? -4.196 -12.243 16.937 1.00 91.00 91 GLU A CA 1
ATOM 753 C C . GLU A 1 91 ? -3.013 -11.322 16.572 1.00 91.00 91 GLU A C 1
ATOM 755 O O . GLU A 1 91 ? -2.626 -11.257 15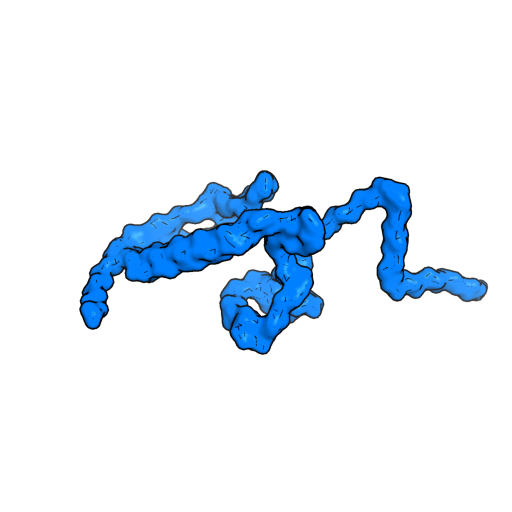.403 1.00 91.00 91 GLU A O 1
ATOM 760 N N . PRO A 1 92 ? -2.429 -10.580 17.535 1.00 87.31 92 PRO A N 1
ATOM 761 C CA . PRO A 1 92 ? -1.366 -9.606 17.258 1.00 87.31 92 PRO A CA 1
ATOM 762 C C . PRO A 1 92 ? -0.121 -10.195 16.581 1.00 87.31 92 PRO A C 1
ATOM 764 O O . PRO A 1 92 ? 0.480 -9.542 15.733 1.00 87.31 92 PRO A O 1
ATOM 767 N N . ASP A 1 93 ? 0.224 -11.440 16.918 1.00 88.00 93 ASP A N 1
ATOM 768 C CA . ASP A 1 93 ? 1.413 -12.135 16.409 1.00 88.00 93 ASP A CA 1
ATOM 769 C C . ASP A 1 93 ? 1.105 -13.061 15.217 1.00 88.00 93 ASP A C 1
ATOM 771 O O . ASP A 1 93 ? 1.939 -13.887 14.823 1.00 88.00 93 ASP A O 1
ATOM 775 N N . GLN A 1 94 ? -0.097 -12.961 14.634 1.00 84.69 94 GLN A N 1
ATOM 776 C CA . GLN A 1 94 ? -0.498 -13.812 13.518 1.00 84.69 94 GLN A CA 1
ATOM 777 C C . GLN A 1 94 ? 0.442 -13.615 12.327 1.00 84.69 94 GLN A C 1
ATOM 779 O O . GLN A 1 94 ? 0.550 -12.535 11.740 1.00 84.69 94 GLN A O 1
ATOM 784 N N . LYS A 1 95 ? 1.088 -14.703 11.897 1.00 87.00 95 LYS A N 1
ATOM 785 C CA . LYS A 1 95 ? 1.864 -14.694 10.655 1.00 87.00 95 LYS A CA 1
ATOM 786 C C . LYS A 1 95 ? 0.919 -14.581 9.461 1.00 87.00 95 LYS A C 1
ATOM 788 O O . LYS A 1 95 ? 0.142 -15.491 9.178 1.00 87.00 95 LYS A O 1
ATOM 793 N N . LEU A 1 96 ? 1.032 -13.482 8.717 1.00 89.31 96 LEU A N 1
ATOM 794 C CA . LEU A 1 96 ? 0.257 -13.250 7.500 1.00 89.31 96 LEU A CA 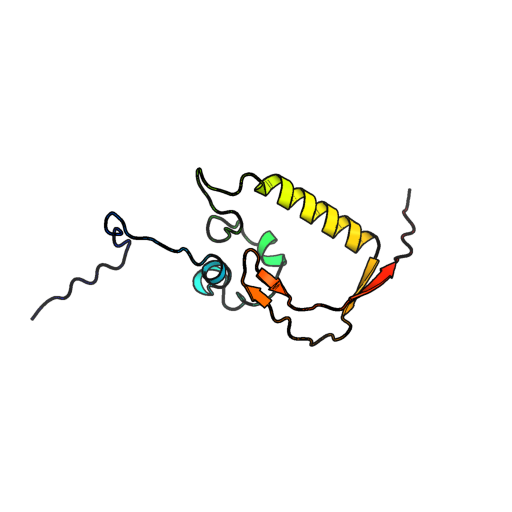1
ATOM 795 C C . LEU A 1 96 ? 0.843 -14.039 6.324 1.00 89.31 96 LEU A C 1
ATOM 797 O O . LEU A 1 96 ? 1.700 -13.562 5.577 1.00 89.31 96 LEU A O 1
ATOM 801 N N . TYR A 1 97 ? 0.361 -15.264 6.138 1.00 90.94 97 TYR A N 1
ATOM 802 C CA . TYR A 1 97 ? 0.679 -16.050 4.950 1.00 90.94 97 TYR A CA 1
ATOM 803 C C . TYR A 1 97 ? 0.045 -15.424 3.709 1.00 90.94 97 TYR A C 1
ATOM 805 O O . TYR A 1 97 ? -1.131 -15.064 3.713 1.00 90.94 97 TYR A O 1
ATOM 813 N N . THR A 1 98 ? 0.806 -15.318 2.621 1.00 91.50 98 THR A N 1
ATOM 814 C CA . THR A 1 98 ? 0.317 -14.748 1.361 1.00 91.50 98 THR A CA 1
ATOM 815 C C . THR A 1 98 ? 0.135 -15.812 0.294 1.00 91.50 98 THR A C 1
ATOM 817 O O . THR A 1 98 ? 0.995 -16.674 0.131 1.00 91.50 98 THR A O 1
ATOM 820 N N . ARG A 1 99 ? -0.935 -15.699 -0.495 1.00 91.44 99 ARG A N 1
ATOM 821 C CA . ARG A 1 99 ? -1.106 -16.460 -1.734 1.00 91.44 99 ARG A CA 1
ATOM 822 C C . ARG A 1 99 ? -0.683 -15.616 -2.924 1.00 91.44 99 ARG A C 1
ATOM 824 O O . ARG A 1 99 ? -1.155 -14.489 -3.076 1.00 91.44 99 ARG A O 1
ATOM 831 N N . GLU A 1 100 ? 0.162 -16.188 -3.771 1.00 85.19 100 GLU A N 1
ATOM 832 C CA . GLU A 1 100 ? 0.561 -15.591 -5.043 1.00 85.19 100 GLU A CA 1
ATOM 833 C C . GLU A 1 100 ? -0.340 -16.122 -6.165 1.00 85.19 100 GLU A C 1
ATOM 835 O O . GLU A 1 100 ? -0.470 -17.326 -6.372 1.00 85.19 100 GLU A O 1
ATOM 840 N N . GLY A 1 101 ? -1.026 -15.205 -6.845 1.00 85.31 101 GLY A N 1
ATOM 841 C CA . GLY A 1 101 ? -1.851 -15.465 -8.023 1.00 85.31 101 GLY A CA 1
ATOM 842 C C . GLY A 1 101 ? -1.801 -14.246 -8.940 1.00 85.31 101 GLY A C 1
ATOM 843 O O . GLY A 1 101 ? -0.740 -13.655 -9.106 1.00 85.31 101 GLY A O 1
ATOM 844 N N . PHE A 1 102 ? -2.943 -13.804 -9.478 1.00 83.12 102 PHE A N 1
ATOM 845 C CA . PHE A 1 102 ? -2.997 -12.526 -10.210 1.00 83.12 102 PHE A CA 1
ATOM 846 C C . PHE A 1 102 ? -2.575 -11.332 -9.334 1.00 83.12 102 PHE A C 1
ATOM 848 O O . PHE A 1 102 ? -1.913 -10.411 -9.799 1.00 83.12 102 PHE A O 1
ATOM 855 N N . LEU A 1 103 ? -2.926 -11.383 -8.047 1.00 87.75 103 LEU A N 1
ATOM 856 C CA . LEU A 1 103 ? -2.455 -10.468 -7.012 1.00 87.75 103 LEU A CA 1
ATOM 857 C C . LEU A 1 103 ? -1.811 -11.284 -5.892 1.00 87.75 103 LEU A C 1
ATOM 859 O O . LEU A 1 103 ? -2.209 -12.427 -5.641 1.00 87.75 103 LEU A O 1
ATOM 863 N N . ARG A 1 104 ? -0.863 -10.674 -5.178 1.00 88.31 104 ARG A N 1
ATOM 864 C CA . ARG A 1 104 ? -0.401 -11.177 -3.883 1.00 88.31 104 ARG A CA 1
ATOM 865 C C . ARG A 1 104 ? -1.341 -10.655 -2.805 1.00 88.31 104 ARG A C 1
ATOM 867 O O . ARG A 1 104 ? -1.473 -9.445 -2.646 1.00 88.31 104 ARG A O 1
ATOM 874 N N . LYS A 1 105 ? -1.989 -11.556 -2.071 1.00 90.81 105 LYS A N 1
ATOM 875 C CA . LYS A 1 105 ? -2.898 -11.194 -0.975 1.00 90.81 105 LYS A CA 1
ATOM 876 C C . LYS A 1 105 ? -2.665 -12.071 0.252 1.00 90.81 105 LYS A C 1
ATOM 878 O O . LYS A 1 105 ? -2.263 -13.225 0.072 1.00 90.81 105 LYS A O 1
ATOM 883 N N . PRO A 1 106 ? -2.916 -11.567 1.471 1.00 91.00 106 PRO A N 1
ATOM 884 C CA . PRO A 1 106 ? -2.964 -12.428 2.645 1.00 91.00 106 PRO A CA 1
ATOM 885 C C . PRO A 1 106 ? -4.047 -13.502 2.461 1.00 91.00 106 PRO A C 1
ATOM 887 O O . PRO A 1 106 ? -5.071 -13.261 1.814 1.00 91.00 106 PRO A O 1
ATOM 890 N N . LEU A 1 107 ? -3.792 -14.703 2.980 1.00 91.94 107 LEU A N 1
ATOM 891 C CA . LEU A 1 107 ? -4.772 -15.789 3.024 1.00 91.94 107 LEU A CA 1
ATOM 892 C C . LEU A 1 107 ? -5.943 -15.407 3.924 1.00 91.94 107 LEU A C 1
ATOM 894 O O . LEU A 1 107 ? -7.094 -15.583 3.535 1.00 91.94 107 LEU A O 1
ATOM 898 N N . GLU A 1 108 ? -5.620 -14.836 5.078 1.00 90.19 108 GLU A N 1
ATOM 899 C CA . GLU A 1 108 ? -6.562 -14.380 6.084 1.00 90.19 108 GLU A CA 1
ATOM 900 C C . GLU A 1 108 ? -5.924 -13.242 6.892 1.00 90.19 108 GLU A C 1
ATOM 902 O O . GLU A 1 108 ? -4.704 -13.188 7.051 1.00 90.19 108 GLU A O 1
ATOM 907 N N . CYS A 1 109 ? -6.754 -12.305 7.341 1.00 90.12 109 CYS A N 1
ATOM 908 C CA . CYS A 1 109 ? -6.405 -11.257 8.294 1.00 90.12 109 CYS A CA 1
ATOM 909 C C . CYS A 1 109 ? -7.705 -10.853 8.992 1.00 90.12 109 CYS A C 1
ATOM 911 O O . CYS A 1 109 ? -8.547 -10.179 8.392 1.00 90.12 109 CYS A O 1
ATOM 913 N N . VAL A 1 110 ? -7.909 -11.341 10.215 1.00 91.50 110 VAL A N 1
ATOM 914 C CA . VAL A 1 110 ? -9.133 -11.078 10.979 1.00 91.50 110 VAL A CA 1
ATOM 915 C C . VAL A 1 110 ? -8.898 -9.887 11.902 1.00 91.50 110 VAL A C 1
ATOM 917 O O . VAL A 1 110 ? -7.991 -9.890 12.739 1.00 91.50 110 VAL A O 1
ATOM 920 N N . LEU A 1 111 ? -9.734 -8.866 11.732 1.00 93.19 111 LEU A N 1
ATOM 921 C CA . LEU A 1 111 ? -9.604 -7.559 12.366 1.00 93.19 111 LEU A CA 1
ATOM 922 C C . LEU A 1 111 ? -10.900 -7.224 13.111 1.00 93.19 111 LEU A C 1
ATOM 924 O O . LEU A 1 111 ? -11.986 -7.307 12.538 1.00 93.19 111 LEU A O 1
ATOM 928 N N . GLY A 1 112 ? -10.779 -6.798 14.364 1.00 94.44 112 GLY A N 1
ATOM 929 C CA . GLY A 1 112 ? -11.816 -6.046 15.060 1.00 94.44 112 GLY A CA 1
ATOM 930 C C . GLY A 1 112 ? -11.820 -4.596 14.579 1.00 94.44 112 GLY A C 1
ATOM 931 O O . GLY A 1 112 ? -10.758 -4.000 14.380 1.00 94.44 112 GLY A O 1
ATOM 932 N N . VAL A 1 113 ? -13.012 -4.033 14.378 1.00 95.50 113 VAL A N 1
ATOM 933 C CA . VAL A 1 113 ? -13.200 -2.653 13.916 1.00 95.50 113 VAL A CA 1
ATOM 934 C C . VAL A 1 113 ? -14.185 -1.950 14.839 1.00 95.50 113 VAL A C 1
ATOM 936 O O . VAL A 1 113 ? -15.317 -2.402 14.999 1.00 95.50 113 VAL A O 1
ATOM 939 N N . GLU A 1 114 ? -13.767 -0.828 15.413 1.00 95.56 114 GLU A N 1
ATOM 940 C CA . GLU A 1 114 ? -14.598 0.011 16.277 1.00 95.56 114 GLU A CA 1
ATOM 941 C C . GLU A 1 114 ? -14.703 1.415 15.681 1.00 95.56 114 GLU A C 1
ATOM 943 O O . GLU A 1 114 ? -13.707 1.997 15.251 1.00 95.56 114 GLU A O 1
ATOM 948 N N . ARG A 1 115 ? -15.914 1.977 15.621 1.00 95.00 115 ARG A N 1
ATOM 949 C CA . ARG A 1 115 ? -16.117 3.341 15.119 1.00 95.00 115 ARG A CA 1
ATOM 950 C C . ARG A 1 115 ? -15.567 4.348 16.128 1.00 95.00 115 ARG A C 1
ATOM 952 O O . ARG A 1 115 ? -15.906 4.292 17.300 1.00 95.00 115 ARG A O 1
ATOM 959 N N . ARG A 1 116 ? -14.761 5.298 15.656 1.00 92.81 116 ARG A N 1
ATOM 960 C CA . ARG A 1 116 ? -14.268 6.416 16.465 1.00 92.81 116 ARG A CA 1
ATOM 961 C C . ARG A 1 116 ? -15.383 7.426 16.709 1.00 92.81 116 ARG A C 1
ATOM 963 O O . ARG A 1 116 ? -16.100 7.802 15.776 1.00 92.81 116 ARG A O 1
ATOM 970 N N . ASP A 1 117 ? -15.444 7.942 17.930 1.00 84.31 117 ASP A N 1
ATOM 971 C CA . ASP A 1 117 ? -16.188 9.158 18.246 1.00 84.31 117 ASP A CA 1
ATOM 972 C C . ASP A 1 117 ? -15.393 10.369 17.767 1.00 84.31 117 ASP A C 1
ATOM 974 O O . ASP A 1 117 ? -14.654 11.025 18.500 1.00 84.31 117 ASP A O 1
ATOM 978 N N . VAL A 1 118 ? -15.493 10.627 16.466 1.00 70.56 118 VAL A N 1
ATOM 979 C CA . VAL A 1 118 ? -14.854 11.784 15.852 1.00 70.56 118 VAL A CA 1
ATOM 980 C C . VAL A 1 118 ? -15.708 13.016 16.149 1.00 70.56 118 VAL A C 1
ATOM 982 O O . VAL A 1 118 ? -16.607 13.360 15.382 1.00 70.56 118 VAL A O 1
ATOM 985 N N . ASN A 1 119 ? -15.436 13.690 17.266 1.00 64.50 119 ASN A N 1
ATOM 986 C CA . ASN A 1 119 ? -15.860 15.077 17.444 1.00 64.50 119 ASN A CA 1
ATOM 987 C C . ASN A 1 119 ? -15.040 15.930 16.474 1.00 64.50 119 ASN A C 1
ATOM 989 O O . ASN A 1 119 ? -13.893 16.270 16.753 1.00 64.50 119 ASN A O 1
ATOM 993 N N . LEU A 1 120 ? -15.604 16.218 15.301 1.00 58.19 120 LEU A N 1
ATOM 994 C CA . LEU A 1 120 ? -15.020 17.165 14.359 1.00 58.19 120 LEU A CA 1
ATOM 995 C C . LEU A 1 120 ? -15.096 18.566 14.990 1.00 58.19 120 LEU A C 1
ATOM 997 O O . LEU A 1 120 ? -16.213 19.030 15.238 1.00 58.19 120 LEU A O 1
ATOM 1001 N N . PRO A 1 121 ? -13.979 19.267 15.257 1.00 58.03 121 PRO A N 1
ATOM 1002 C CA . PRO A 1 121 ? -14.059 20.716 15.329 1.00 58.03 121 PRO A CA 1
ATOM 1003 C C . PRO A 1 121 ? -14.505 21.217 13.946 1.00 58.03 121 PRO A C 1
ATOM 1005 O O . PRO A 1 121 ? -13.976 20.763 12.928 1.00 58.03 121 PRO A O 1
ATOM 1008 N N . GLN A 1 122 ? -15.545 22.057 13.940 1.00 53.03 122 GLN A N 1
ATOM 1009 C CA . GLN A 1 122 ? -16.075 22.721 12.743 1.00 53.03 122 GLN A CA 1
ATOM 1010 C C . GLN A 1 122 ? -15.023 23.615 12.090 1.00 53.03 122 GLN A C 1
ATOM 1012 O O . GLN A 1 122 ? -14.259 24.261 12.844 1.00 53.03 122 GLN A O 1
#

Radius of gyration: 21.04 Å; chains: 1; bounding box: 64×42×48 Å

pLDDT: mean 84.63, std 16.34, range [33.5, 98.19]

Secondary structure (DSSP, 8-state):
--------S-PPPPTT------HHHHTT-HHHH-TTTTS--TTHHHHS---TT--TT--STTS-TTHHHHHHHHHHHHHHHHHHEEEEESSTT----EEESSSEEES---EEEEE-------

InterPro domains:
  IPR001128 Cytochrome P450 [PF00067] (21-108)
  IPR002401 Cytochrome P450, E-class, group I [PR00463] (23-47)
  IPR002401 Cytochrome P450, E-class, group I [PR00463] (54-64)
  IPR002401 Cytochrome P450, E-class, group I [PR00463] (64-87)
  IPR017972 Cyto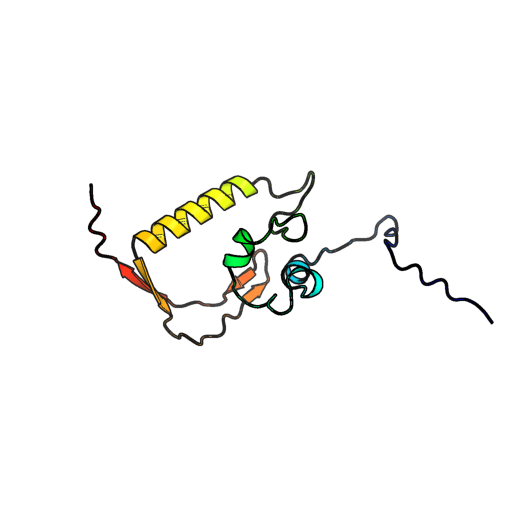chrome P450, conserved site [PS00086] (57-66)
  IPR036396 Cytochrome P450 superfamily [G3DSA:1.10.630.10] (8-121)
  IPR036396 Cytochrome P450 superfamily [SSF48264] (14-116)
  IPR050121 Cytochrome P450 monooxygenase [PTHR24305] (25-93)

Organism: NCBI:txid1423351